Protein AF-A0A9E5EJI3-F1 (afdb_monomer_lite)

Structure (mmCIF, N/CA/C/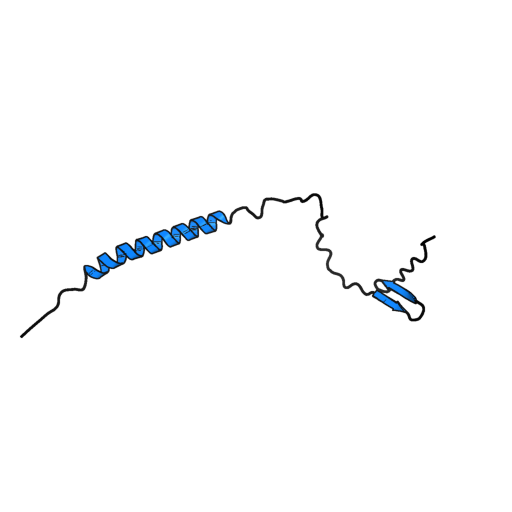O backbone):
data_AF-A0A9E5EJI3-F1
#
_entry.id   AF-A0A9E5EJI3-F1
#
loop_
_atom_site.group_PDB
_atom_site.id
_atom_site.type_symbol
_atom_site.label_atom_id
_atom_site.label_alt_id
_atom_site.label_comp_id
_atom_site.label_asym_id
_atom_site.label_entity_id
_atom_site.label_seq_id
_atom_site.pdbx_PDB_ins_code
_atom_site.Cartn_x
_atom_site.Cartn_y
_atom_site.Cartn_z
_atom_site.occupancy
_atom_site.B_iso_or_equiv
_atom_site.auth_seq_id
_atom_site.auth_comp_id
_atom_site.auth_asym_id
_atom_site.auth_atom_id
_atom_site.pdbx_PDB_model_num
ATOM 1 N N . MET A 1 1 ? 37.859 -25.412 -42.688 1.00 63.53 1 MET A N 1
ATOM 2 C CA . MET A 1 1 ? 38.199 -25.100 -41.280 1.00 63.53 1 MET A CA 1
ATOM 3 C C . MET A 1 1 ? 37.958 -23.622 -41.036 1.00 63.53 1 MET A C 1
ATOM 5 O O . MET A 1 1 ? 38.106 -22.857 -41.976 1.00 63.53 1 MET A O 1
ATOM 9 N N . ALA A 1 2 ? 37.652 -23.293 -39.778 1.00 54.12 2 ALA A N 1
ATOM 10 C CA . ALA A 1 2 ? 37.468 -21.963 -39.191 1.00 54.12 2 ALA A CA 1
ATOM 11 C C . ALA A 1 2 ? 36.092 -21.311 -39.403 1.00 54.12 2 ALA A C 1
ATOM 13 O O . ALA A 1 2 ? 35.858 -20.564 -40.347 1.00 54.12 2 ALA A O 1
ATOM 14 N N . GLY A 1 3 ? 35.199 -21.594 -38.450 1.00 68.12 3 GLY A N 1
ATOM 15 C CA . GLY A 1 3 ? 34.240 -20.607 -37.972 1.00 68.12 3 GLY A CA 1
ATOM 16 C C . GLY A 1 3 ? 34.902 -19.647 -36.973 1.00 68.12 3 GLY A C 1
ATOM 17 O O . GLY A 1 3 ? 35.932 -19.963 -36.379 1.00 68.12 3 GLY A O 1
ATOM 18 N N . GLY A 1 4 ? 34.277 -18.489 -36.803 1.00 56.09 4 GLY A N 1
ATOM 19 C CA . GLY A 1 4 ? 34.583 -17.441 -35.826 1.00 56.09 4 GLY A CA 1
ATOM 20 C C . GLY A 1 4 ? 33.765 -16.223 -36.255 1.00 56.09 4 GLY A C 1
ATOM 21 O O . GLY A 1 4 ? 33.953 -15.734 -37.358 1.00 56.09 4 GLY A O 1
ATOM 22 N N . GLY A 1 5 ? 32.713 -15.801 -35.562 1.00 58.25 5 GLY A N 1
ATOM 23 C CA . GLY A 1 5 ? 32.628 -15.545 -34.128 1.00 58.25 5 GLY A CA 1
ATOM 24 C C . GLY A 1 5 ? 32.455 -14.031 -33.997 1.00 58.25 5 GLY A C 1
ATOM 25 O O . GLY A 1 5 ? 33.442 -13.314 -33.905 1.00 58.25 5 GLY A O 1
ATOM 26 N N . GLY A 1 6 ? 31.216 -13.548 -34.115 1.00 53.56 6 GLY A N 1
ATOM 27 C CA . GLY A 1 6 ? 30.909 -12.120 -34.236 1.00 53.56 6 GLY A CA 1
ATOM 28 C C . GLY A 1 6 ? 29.464 -11.809 -33.859 1.00 53.56 6 GLY A C 1
ATOM 29 O O . GLY A 1 6 ? 28.702 -11.305 -34.672 1.00 53.56 6 GLY A O 1
ATOM 30 N N . GLY A 1 7 ? 29.072 -12.168 -32.640 1.00 59.94 7 GLY A N 1
ATOM 31 C CA . GLY A 1 7 ? 27.809 -11.765 -32.029 1.00 59.94 7 GLY A CA 1
ATOM 32 C C . GLY A 1 7 ? 28.080 -11.557 -30.549 1.00 59.94 7 GLY A C 1
ATOM 33 O O . GLY A 1 7 ? 28.435 -12.512 -29.866 1.00 59.94 7 GLY A O 1
ATOM 34 N N . GLY A 1 8 ? 28.029 -10.317 -30.066 1.00 61.53 8 GLY A N 1
ATOM 35 C CA . GLY A 1 8 ? 28.386 -10.073 -28.669 1.00 61.53 8 GLY A CA 1
ATOM 36 C C . GLY A 1 8 ? 28.195 -8.666 -28.126 1.00 61.53 8 GLY A C 1
ATOM 37 O O . GLY A 1 8 ? 28.170 -8.530 -26.916 1.00 61.53 8 GLY A O 1
ATOM 38 N N . 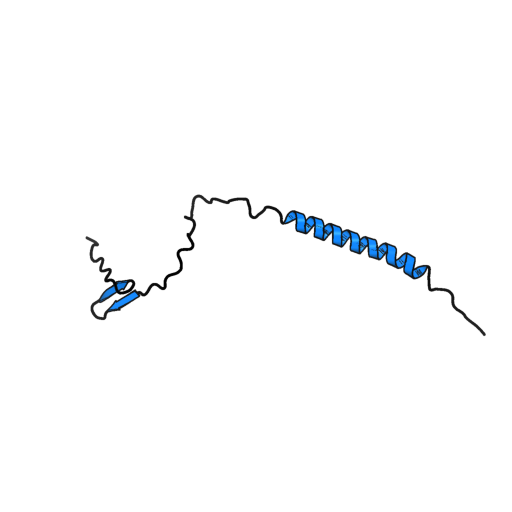GLU A 1 9 ? 28.021 -7.628 -28.950 1.00 61.62 9 GLU A N 1
ATOM 39 C CA . GLU A 1 9 ? 27.922 -6.254 -28.412 1.00 61.62 9 GLU A CA 1
ATOM 40 C C . GLU A 1 9 ? 26.605 -5.545 -28.775 1.00 61.62 9 GLU A C 1
ATOM 42 O O . GLU A 1 9 ? 25.991 -4.914 -27.918 1.00 61.62 9 GLU A O 1
ATOM 47 N N . GLY A 1 10 ? 26.089 -5.714 -29.998 1.00 61.69 10 GLY A N 1
ATOM 48 C CA . GLY A 1 10 ? 24.812 -5.105 -30.416 1.00 61.69 10 GLY A CA 1
ATOM 49 C C . GLY A 1 10 ? 23.554 -5.798 -29.873 1.00 61.69 10 GLY A C 1
ATOM 50 O O . GLY A 1 10 ? 22.522 -5.155 -29.695 1.00 61.69 10 GLY A O 1
ATOM 51 N N . GLU A 1 11 ? 23.635 -7.097 -29.571 1.00 63.84 11 GLU A N 1
ATOM 52 C CA . GLU A 1 11 ? 22.493 -7.885 -29.084 1.00 63.84 11 GLU A CA 1
ATOM 53 C C . GLU A 1 11 ? 22.136 -7.540 -27.627 1.00 63.84 11 GLU A C 1
ATOM 55 O O . GLU A 1 11 ? 20.961 -7.385 -27.301 1.00 63.84 11 GLU A O 1
ATOM 60 N N . PHE A 1 12 ? 23.139 -7.302 -26.771 1.00 63.91 12 PHE A N 1
ATOM 61 C CA . PHE A 1 12 ? 22.919 -6.884 -25.381 1.00 63.91 12 PHE A CA 1
ATOM 62 C C . PHE A 1 12 ? 22.336 -5.467 -25.285 1.00 63.91 12 PHE A C 1
ATOM 64 O O . PHE A 1 12 ? 21.434 -5.230 -24.485 1.00 63.91 12 PHE A O 1
ATOM 71 N N . GLY A 1 13 ? 22.787 -4.527 -26.126 1.00 64.62 13 GLY A N 1
ATOM 72 C CA . GLY A 1 13 ? 22.236 -3.165 -26.167 1.00 64.62 13 GLY A CA 1
ATOM 73 C C . GLY A 1 13 ? 20.768 -3.124 -26.608 1.00 64.62 13 GLY A C 1
ATOM 74 O O . GLY A 1 13 ? 19.966 -2.391 -26.025 1.00 64.62 13 GLY A O 1
ATOM 75 N N . LEU A 1 14 ? 20.395 -3.968 -27.579 1.00 66.00 14 LEU A N 1
ATOM 76 C CA . LEU A 1 14 ? 19.007 -4.117 -28.026 1.00 66.00 14 LEU A CA 1
ATOM 77 C C . LEU A 1 14 ? 18.131 -4.844 -26.989 1.00 66.00 14 LEU A C 1
ATOM 79 O O . LEU A 1 14 ? 16.929 -4.607 -26.959 1.00 66.00 14 LEU A O 1
ATOM 83 N N . GLN A 1 15 ? 18.710 -5.688 -26.125 1.00 69.56 15 GLN A N 1
ATOM 84 C CA . GLN A 1 15 ? 17.994 -6.373 -25.038 1.00 69.56 15 GLN A CA 1
ATOM 85 C C . GLN A 1 15 ? 17.787 -5.495 -23.792 1.00 69.56 15 GLN A C 1
ATOM 87 O O . GLN A 1 15 ? 16.780 -5.652 -23.103 1.00 69.56 15 GLN A O 1
ATOM 92 N N . ILE A 1 16 ? 18.684 -4.547 -23.502 1.00 72.19 16 ILE A N 1
ATOM 93 C CA . ILE A 1 16 ? 18.561 -3.663 -22.327 1.00 72.19 16 ILE A CA 1
ATOM 94 C C . ILE A 1 16 ? 17.455 -2.614 -22.516 1.00 72.19 16 IL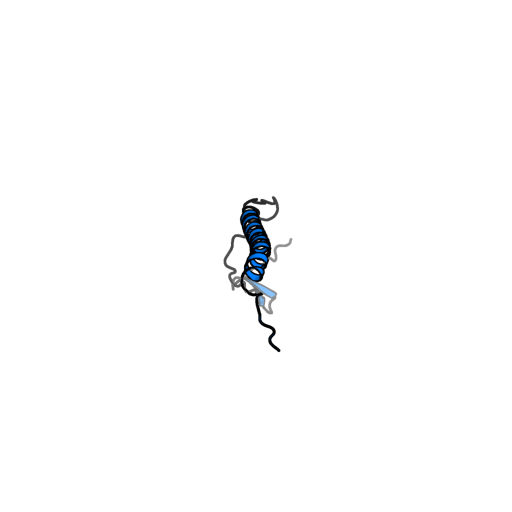E A C 1
ATOM 96 O O . ILE A 1 16 ? 16.730 -2.328 -21.563 1.00 72.19 16 ILE A O 1
ATOM 100 N N . ALA A 1 17 ? 17.288 -2.061 -23.723 1.00 78.94 17 ALA A N 1
ATOM 101 C CA . ALA A 1 17 ? 16.270 -1.037 -23.985 1.00 78.94 17 ALA A CA 1
ATOM 102 C C . ALA A 1 17 ? 14.827 -1.507 -23.661 1.00 78.94 17 ALA A C 1
ATOM 104 O O . ALA A 1 17 ? 14.129 -0.790 -22.943 1.00 78.94 17 ALA A O 1
ATOM 105 N N . PRO A 1 18 ? 14.391 -2.721 -24.056 1.00 82.69 18 PRO A N 1
ATOM 106 C CA . PRO A 1 18 ? 13.113 -3.293 -23.626 1.00 82.69 18 PRO A CA 1
ATOM 107 C C . PRO A 1 18 ? 13.016 -3.549 -22.114 1.00 82.69 18 PRO A C 1
ATOM 109 O O . PRO A 1 18 ? 11.941 -3.420 -21.535 1.00 82.69 18 PRO A O 1
ATOM 112 N N . MET A 1 19 ? 14.117 -3.920 -21.451 1.00 88.75 19 MET A N 1
ATOM 113 C CA . MET A 1 19 ? 14.107 -4.222 -20.012 1.00 88.75 19 MET A CA 1
ATOM 114 C C . MET A 1 19 ? 13.994 -2.961 -19.148 1.00 88.75 19 MET A C 1
ATOM 116 O O . MET A 1 19 ? 13.280 -2.968 -18.142 1.00 88.75 19 MET A O 1
ATOM 120 N N . LEU A 1 20 ? 14.664 -1.874 -19.546 1.00 89.44 20 LEU A N 1
ATOM 121 C CA . LEU A 1 20 ? 14.578 -0.582 -18.864 1.00 89.44 20 LEU A CA 1
ATOM 122 C C . LEU A 1 20 ? 13.155 -0.023 -18.931 1.00 89.44 20 LEU A C 1
ATOM 124 O O . LEU A 1 20 ? 12.672 0.490 -17.927 1.00 89.44 20 LEU A O 1
ATOM 128 N N . ASP A 1 21 ? 12.468 -0.186 -20.063 1.00 87.88 21 ASP A N 1
ATOM 129 C CA . ASP A 1 21 ? 11.076 0.242 -20.240 1.00 87.88 21 ASP A CA 1
ATOM 130 C C . ASP A 1 21 ? 10.131 -0.4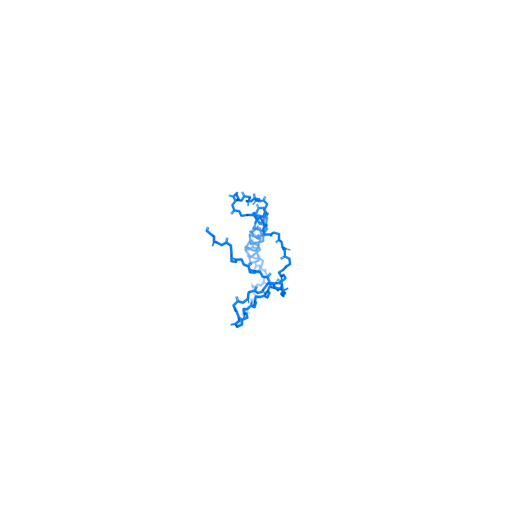52 -19.237 1.00 87.88 21 ASP A C 1
ATOM 132 O O . ASP A 1 21 ? 9.417 0.204 -18.477 1.00 87.88 21 ASP A O 1
ATOM 136 N N . VAL A 1 22 ? 10.226 -1.782 -19.105 1.00 91.38 22 VAL A N 1
ATOM 137 C CA . VAL A 1 22 ? 9.433 -2.548 -18.122 1.00 91.38 22 VAL A CA 1
ATOM 138 C C . VAL A 1 22 ? 9.752 -2.124 -16.684 1.00 91.38 22 VAL A C 1
ATOM 140 O O . VAL A 1 22 ? 8.841 -1.920 -15.880 1.00 91.38 22 VAL A O 1
ATOM 143 N N . MET A 1 23 ? 11.032 -1.955 -16.346 1.00 90.88 23 MET A N 1
ATOM 144 C CA . MET A 1 23 ? 11.447 -1.487 -15.018 1.00 90.88 23 MET A CA 1
ATOM 145 C C . MET A 1 23 ? 10.941 -0.066 -14.728 1.00 90.88 23 MET A C 1
ATOM 147 O O . MET A 1 23 ? 10.480 0.209 -13.620 1.00 90.88 23 MET A O 1
ATOM 151 N N . PHE A 1 24 ? 10.981 0.831 -15.713 1.00 91.88 24 PHE A N 1
ATOM 152 C CA . PHE A 1 24 ? 10.524 2.213 -15.579 1.00 91.88 24 PHE A CA 1
ATOM 153 C C . PHE A 1 24 ? 9.013 2.293 -15.339 1.00 91.88 24 PHE A C 1
ATOM 155 O O . PHE A 1 24 ? 8.571 3.004 -14.431 1.00 91.88 24 PHE A O 1
ATOM 162 N N . VAL A 1 25 ? 8.225 1.500 -16.070 1.00 92.75 25 VAL A N 1
ATOM 163 C CA . VAL A 1 25 ? 6.776 1.383 -15.851 1.00 92.75 25 VAL A CA 1
ATOM 164 C C . VAL A 1 25 ? 6.470 0.851 -14.448 1.00 92.75 25 VAL A C 1
ATOM 166 O O . VAL A 1 25 ? 5.585 1.383 -13.776 1.00 92.75 25 VAL A O 1
ATOM 169 N N . LEU A 1 26 ? 7.223 -0.141 -13.958 1.00 92.62 26 LEU A N 1
ATOM 170 C CA . LEU A 1 26 ? 7.056 -0.664 -12.596 1.00 92.62 26 LEU A CA 1
ATOM 171 C C . LEU A 1 26 ? 7.387 0.385 -11.525 1.00 92.62 26 LEU A C 1
ATOM 173 O O . LEU A 1 26 ? 6.630 0.537 -10.567 1.00 92.62 26 LEU A O 1
ATOM 177 N N . LEU A 1 27 ? 8.474 1.143 -11.686 1.00 92.62 27 LEU A N 1
ATOM 178 C CA . LEU A 1 27 ? 8.836 2.219 -10.756 1.00 92.62 27 LEU A CA 1
ATOM 179 C C . LEU A 1 27 ? 7.779 3.332 -10.733 1.00 92.62 27 LEU A C 1
ATOM 181 O O . LEU A 1 27 ? 7.387 3.785 -9.656 1.00 92.62 27 LEU A O 1
ATOM 185 N N . MET A 1 28 ? 7.268 3.736 -11.900 1.00 91.38 28 MET A N 1
ATOM 186 C CA . MET A 1 28 ? 6.179 4.710 -12.001 1.00 91.38 28 MET A CA 1
ATOM 187 C C . MET A 1 28 ? 4.894 4.183 -11.349 1.00 91.38 28 MET A C 1
ATOM 189 O O . MET A 1 28 ? 4.231 4.917 -10.617 1.00 91.38 28 MET A O 1
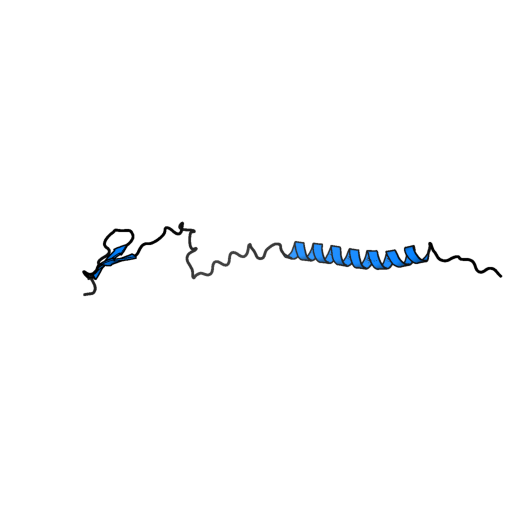ATOM 193 N N . PHE A 1 29 ? 4.560 2.911 -11.561 1.00 89.62 29 PHE A N 1
ATOM 194 C CA . PHE A 1 29 ? 3.415 2.259 -10.931 1.00 89.62 29 PHE A CA 1
ATOM 195 C C . PHE A 1 29 ? 3.522 2.265 -9.403 1.00 89.62 29 PHE A C 1
ATOM 197 O O . PHE A 1 29 ? 2.579 2.690 -8.736 1.00 89.62 29 PHE A O 1
ATOM 204 N N . PHE A 1 30 ? 4.678 1.897 -8.843 1.00 86.56 30 PHE A N 1
ATOM 205 C CA . PHE A 1 30 ? 4.912 1.954 -7.397 1.00 86.56 30 PHE A CA 1
ATOM 206 C C . PHE A 1 30 ? 4.860 3.380 -6.843 1.00 86.56 30 PHE A C 1
ATOM 208 O O . PHE A 1 30 ? 4.235 3.599 -5.808 1.00 86.56 30 PHE A O 1
ATOM 215 N N . MET A 1 31 ? 5.449 4.359 -7.534 1.00 88.88 31 MET A N 1
ATOM 216 C CA . MET A 1 31 ? 5.397 5.772 -7.137 1.00 88.88 31 MET A CA 1
ATOM 217 C C . MET A 1 31 ? 3.953 6.299 -7.111 1.00 88.88 31 MET A C 1
ATOM 219 O O . MET A 1 31 ? 3.534 6.964 -6.163 1.00 88.88 31 MET A O 1
ATOM 223 N N . VAL A 1 32 ? 3.163 5.955 -8.131 1.00 89.19 32 VAL A N 1
ATOM 224 C CA . VAL A 1 32 ? 1.742 6.310 -8.218 1.00 89.19 32 VAL A CA 1
ATOM 225 C C . VAL A 1 32 ? 0.923 5.584 -7.145 1.00 89.19 32 VAL A C 1
ATOM 227 O O . VAL A 1 32 ? 0.035 6.193 -6.552 1.00 89.19 32 VAL A O 1
ATOM 230 N N . MET A 1 33 ? 1.212 4.313 -6.858 1.00 86.00 33 MET A N 1
ATOM 231 C CA . MET A 1 33 ? 0.559 3.551 -5.787 1.00 86.00 33 MET A CA 1
ATOM 232 C C . MET A 1 33 ? 0.875 4.101 -4.395 1.00 86.00 33 MET A C 1
ATOM 234 O O . MET A 1 33 ? -0.046 4.297 -3.606 1.00 86.00 33 MET A O 1
ATOM 238 N N . ALA A 1 34 ? 2.141 4.413 -4.108 1.00 82.38 34 ALA A N 1
ATOM 239 C CA . ALA A 1 34 ? 2.558 5.016 -2.844 1.00 82.38 34 ALA A CA 1
ATOM 240 C C . ALA A 1 34 ? 1.908 6.395 -2.639 1.00 82.38 34 ALA A C 1
ATOM 242 O O . ALA A 1 34 ? 1.436 6.704 -1.547 1.00 82.38 34 ALA A O 1
ATOM 243 N N . GLY A 1 35 ? 1.790 7.196 -3.706 1.00 79.19 35 GLY A N 1
ATOM 244 C CA . GLY A 1 35 ? 1.067 8.471 -3.675 1.00 79.19 35 GLY A CA 1
ATOM 245 C C . GLY A 1 35 ? -0.448 8.330 -3.472 1.00 79.19 35 GLY A C 1
ATOM 246 O O . GLY A 1 35 ? -1.075 9.233 -2.924 1.00 79.19 35 GLY A O 1
ATOM 247 N N . LYS A 1 36 ? -1.048 7.196 -3.862 1.00 67.88 36 LYS A N 1
ATOM 248 C CA . LYS A 1 36 ? -2.475 6.897 -3.633 1.00 67.88 36 LYS A CA 1
ATOM 249 C C . LYS A 1 36 ? -2.785 6.484 -2.191 1.00 67.88 36 LYS A C 1
ATOM 251 O O . LYS A 1 36 ? -3.941 6.568 -1.800 1.00 67.88 36 LYS A O 1
ATOM 256 N N . GLN A 1 37 ? -1.791 6.084 -1.393 1.00 62.50 37 GLN A N 1
ATOM 257 C CA . GLN A 1 37 ? -1.993 5.789 0.036 1.00 62.50 37 GLN A CA 1
ATOM 258 C C . GLN A 1 37 ? -2.112 7.049 0.905 1.00 62.50 37 GLN A C 1
ATOM 260 O O . GLN A 1 37 ? -2.361 6.964 2.108 1.00 62.50 37 GLN A O 1
ATOM 265 N N . VAL A 1 38 ? -1.965 8.232 0.312 1.00 61.56 38 VAL A N 1
ATOM 266 C CA . VAL A 1 38 ? -2.235 9.488 0.995 1.00 61.56 38 VAL A CA 1
ATOM 267 C C . VAL A 1 38 ? -3.753 9.670 1.025 1.00 61.56 38 VAL A C 1
ATOM 269 O O . VAL A 1 38 ? -4.356 9.973 -0.001 1.00 61.56 38 VAL A O 1
ATOM 272 N N . LYS A 1 39 ? -4.336 9.550 2.228 1.00 61.03 39 LYS A N 1
ATOM 273 C CA . LYS A 1 39 ? -5.619 10.163 2.640 1.00 61.03 39 LYS A CA 1
ATOM 274 C C . LYS A 1 39 ? -6.881 9.291 2.768 1.00 61.03 39 LYS A C 1
ATOM 276 O O . LYS A 1 39 ? -7.978 9.832 2.710 1.00 61.03 39 LYS A O 1
ATOM 281 N N . GLU A 1 40 ? -6.778 7.998 3.080 1.00 56.84 40 GLU A N 1
ATOM 282 C CA . GLU A 1 40 ? -7.913 7.296 3.730 1.00 56.84 40 GLU A CA 1
ATOM 283 C C . GLU A 1 40 ? -7.861 7.367 5.269 1.00 56.84 40 GLU A C 1
ATOM 285 O O . GLU A 1 40 ? -8.851 7.090 5.936 1.00 56.84 40 GLU A O 1
ATOM 290 N N . ALA A 1 41 ? -6.751 7.833 5.854 1.00 56.12 41 ALA A N 1
ATOM 291 C CA . ALA A 1 41 ? -6.608 7.990 7.306 1.00 56.12 41 ALA A CA 1
ATOM 292 C C . ALA A 1 41 ? -7.171 9.317 7.872 1.00 56.12 41 ALA A C 1
ATOM 294 O O . ALA A 1 41 ? -7.180 9.500 9.085 1.00 56.12 41 ALA A O 1
ATOM 295 N N . GLU A 1 42 ? -7.634 10.246 7.024 1.00 53.84 42 GLU A N 1
ATOM 296 C CA . GLU A 1 42 ? -8.101 11.585 7.446 1.00 53.84 42 GLU A CA 1
ATOM 297 C C . GLU A 1 42 ? -9.596 11.834 7.219 1.00 53.84 42 GLU A C 1
ATOM 299 O O . GLU A 1 42 ? -10.107 12.898 7.574 1.00 53.84 42 GLU A O 1
ATOM 304 N N . LEU A 1 43 ? -10.336 10.874 6.662 1.00 58.16 43 LEU A N 1
ATOM 305 C CA . LEU A 1 43 ? -11.789 10.918 6.773 1.00 58.16 43 LEU A CA 1
ATOM 306 C C . LEU A 1 43 ? -12.122 10.453 8.183 1.00 58.16 43 LEU A C 1
ATOM 308 O O . LEU A 1 43 ? -12.340 9.271 8.434 1.00 58.16 43 LEU A O 1
ATOM 312 N N . GLY A 1 44 ? -12.107 11.417 9.105 1.00 59.41 44 GLY A N 1
ATOM 313 C CA . GLY A 1 44 ? -12.704 11.310 10.424 1.00 59.41 44 GLY A CA 1
ATOM 314 C C . GLY A 1 44 ? -14.167 10.919 10.273 1.00 59.41 44 GLY A C 1
ATOM 315 O O . GLY A 1 44 ? -15.061 11.762 10.273 1.00 59.41 44 GLY A O 1
ATOM 316 N N . VAL A 1 45 ? -14.402 9.622 10.118 1.00 55.41 45 VAL A N 1
ATOM 317 C CA . VAL A 1 45 ? -15.700 8.992 10.268 1.00 55.41 45 VAL A CA 1
ATOM 318 C C . VAL A 1 45 ? -16.025 9.100 11.754 1.00 55.41 45 VAL A C 1
ATOM 320 O O . VAL A 1 45 ? -15.789 8.203 12.556 1.00 55.41 45 VAL A O 1
ATOM 323 N N . ASN A 1 46 ? -16.546 10.263 12.138 1.00 59.03 46 ASN A N 1
ATOM 324 C CA . ASN A 1 46 ? -17.391 10.375 13.309 1.00 59.03 46 ASN A CA 1
ATOM 325 C C . ASN A 1 46 ? -18.692 9.671 12.943 1.00 59.03 46 ASN A C 1
ATOM 327 O O . ASN A 1 46 ? -19.634 10.300 12.464 1.00 59.03 46 ASN A O 1
ATOM 331 N N . VAL A 1 47 ? -18.729 8.351 13.128 1.00 57.69 47 VAL A N 1
ATOM 332 C CA . VAL A 1 47 ? -20.007 7.656 13.249 1.00 57.69 47 VAL A CA 1
ATOM 333 C C . VAL A 1 47 ? -20.675 8.273 14.480 1.00 57.69 47 VAL A C 1
ATOM 335 O O . VAL A 1 47 ? -20.099 8.183 15.569 1.00 57.69 47 VAL A O 1
ATOM 338 N N . PRO A 1 48 ? -21.845 8.924 14.372 1.00 56.09 48 PRO A N 1
ATOM 339 C CA . PRO A 1 48 ? -22.606 9.280 15.557 1.00 56.09 48 PRO A CA 1
ATOM 340 C C . PRO A 1 48 ? -23.148 7.971 16.141 1.00 56.09 48 PRO A C 1
ATOM 342 O O . PRO A 1 48 ? -24.239 7.528 15.797 1.00 56.09 48 PRO A O 1
ATOM 345 N N . GLY A 1 49 ? -22.323 7.279 16.930 1.00 56.50 49 GLY A N 1
ATOM 346 C CA . GLY A 1 49 ? -22.643 5.921 17.364 1.00 56.50 49 GLY A CA 1
ATOM 347 C C . GLY A 1 49 ? -21.479 5.070 17.859 1.00 56.50 49 GLY A C 1
ATOM 348 O O . GLY A 1 49 ? -21.475 3.878 17.601 1.00 56.50 49 GLY A O 1
ATOM 349 N N . ALA A 1 50 ? -20.492 5.645 18.539 1.00 57.09 50 ALA A N 1
ATOM 350 C CA . ALA A 1 50 ? -19.725 4.976 19.593 1.00 57.09 50 ALA A CA 1
ATOM 351 C C . ALA A 1 50 ? -18.797 6.030 20.185 1.00 57.09 50 ALA A C 1
ATOM 353 O O . ALA A 1 50 ? -17.926 6.549 19.489 1.00 57.09 50 ALA A O 1
ATOM 354 N N . SER A 1 51 ? -19.010 6.377 21.455 1.00 52.53 51 SER A N 1
ATOM 355 C CA . SER A 1 51 ? -18.044 7.160 22.222 1.00 52.53 51 SER A CA 1
ATOM 356 C C . SER A 1 51 ? -16.664 6.574 21.964 1.00 52.53 51 SER A C 1
ATOM 358 O O . SER A 1 51 ? -16.472 5.375 22.175 1.00 52.53 51 SER A O 1
ATOM 360 N N . GLN A 1 52 ? -15.735 7.406 21.488 1.00 50.53 52 GLN A N 1
ATOM 361 C CA . GLN A 1 52 ? -14.316 7.085 21.471 1.00 50.53 52 GLN A CA 1
ATOM 362 C C . GLN A 1 52 ? -14.009 6.381 22.788 1.00 50.53 52 GLN A C 1
ATOM 364 O O . GLN A 1 52 ? -14.222 6.950 23.863 1.00 50.53 52 GLN A O 1
ATOM 369 N N . ALA A 1 53 ? -13.590 5.120 22.718 1.00 57.62 53 ALA A N 1
ATOM 370 C CA . ALA A 1 53 ? -12.946 4.517 23.858 1.00 57.62 53 ALA A CA 1
ATOM 371 C C . ALA A 1 53 ? -11.669 5.334 24.026 1.00 57.62 53 ALA A C 1
ATOM 373 O O . ALA A 1 53 ? -10.692 5.128 23.303 1.00 57.62 53 ALA A O 1
ATOM 374 N N . SER A 1 54 ? -11.694 6.305 24.946 1.00 55.12 54 SER A N 1
ATOM 375 C CA . SER A 1 54 ? -10.463 6.763 25.566 1.00 55.12 54 SER A CA 1
ATOM 376 C C . SER A 1 54 ? -9.698 5.493 25.891 1.00 55.12 54 SER A C 1
ATOM 378 O O . SER A 1 54 ? -10.288 4.529 26.389 1.00 55.12 54 SER A O 1
ATOM 380 N N . SER A 1 55 ? -8.415 5.441 25.558 1.00 56.81 55 SER A N 1
ATOM 381 C CA . SER A 1 55 ? -7.534 4.398 26.058 1.00 56.81 55 SER A CA 1
ATOM 382 C C . SER A 1 55 ? -7.429 4.567 27.575 1.00 56.81 55 SER A C 1
ATOM 384 O O . SER A 1 55 ? -6.421 5.027 28.106 1.00 56.81 55 SER A O 1
ATOM 386 N N . THR A 1 56 ? -8.512 4.262 28.283 1.00 57.94 56 THR A N 1
ATOM 387 C CA . THR A 1 56 ? -8.532 4.000 29.700 1.00 57.94 56 THR A CA 1
ATOM 388 C C . THR A 1 56 ? -7.613 2.812 29.825 1.00 57.94 56 THR A C 1
ATOM 390 O O . THR A 1 56 ? -7.906 1.741 29.283 1.00 57.94 56 THR A O 1
ATOM 393 N N . ALA A 1 57 ? -6.445 3.042 30.426 1.00 58.19 57 ALA A N 1
ATOM 394 C CA . ALA A 1 57 ? -5.531 1.982 30.796 1.00 58.19 57 ALA A CA 1
ATOM 395 C C . ALA A 1 57 ? -6.376 0.819 31.319 1.00 58.19 57 ALA A C 1
ATOM 397 O O . ALA A 1 57 ? -7.245 1.025 32.169 1.00 58.19 57 ALA A O 1
ATOM 398 N N . LYS A 1 58 ? -6.213 -0.365 30.720 1.00 60.78 58 LYS A N 1
ATOM 399 C CA . LYS A 1 58 ? -7.005 -1.544 31.063 1.00 60.78 58 LYS A CA 1
ATOM 400 C C . LYS A 1 58 ? -6.546 -2.009 32.443 1.00 60.78 58 LYS A C 1
ATOM 402 O O . LYS A 1 58 ? -5.754 -2.940 32.558 1.00 60.78 58 LYS A O 1
ATOM 407 N N . THR A 1 59 ? -6.968 -1.297 33.483 1.00 69.75 59 THR A N 1
ATOM 408 C CA . THR A 1 59 ? -6.721 -1.671 34.866 1.00 69.75 59 THR A CA 1
ATOM 409 C C . THR A 1 59 ? -7.346 -3.048 35.051 1.00 69.75 59 THR A C 1
ATOM 411 O O . THR A 1 59 ? -8.500 -3.237 34.652 1.00 69.75 59 THR A O 1
ATOM 414 N N . PRO A 1 60 ? -6.604 -4.034 35.576 1.00 74.50 60 PRO A N 1
ATOM 415 C CA . PRO A 1 60 ? -7.171 -5.343 35.839 1.00 74.50 60 PRO A CA 1
ATOM 416 C C . PRO A 1 60 ? -8.353 -5.177 36.794 1.00 74.50 60 PRO A C 1
ATOM 418 O O . PRO A 1 60 ? -8.207 -4.656 37.896 1.00 74.50 60 PRO A O 1
ATOM 421 N N . VAL A 1 61 ? -9.534 -5.583 36.334 1.00 78.56 61 VAL A N 1
ATOM 422 C CA . VAL A 1 61 ? -10.750 -5.610 37.143 1.00 78.56 61 VAL A CA 1
ATOM 423 C C . VAL A 1 61 ? -10.846 -6.987 37.782 1.00 78.56 61 VAL A C 1
ATOM 425 O O . VAL A 1 61 ? -10.848 -7.995 37.075 1.00 78.56 61 VAL A O 1
ATOM 428 N N . THR A 1 62 ? -10.933 -7.030 39.109 1.00 83.00 62 THR A N 1
ATOM 429 C CA . THR A 1 62 ? -11.131 -8.268 39.868 1.00 83.00 62 THR A CA 1
ATOM 430 C C . THR A 1 62 ? -12.552 -8.306 40.410 1.00 83.00 62 THR A C 1
ATOM 432 O O . THR A 1 62 ? -12.943 -7.427 41.178 1.00 83.00 62 THR A O 1
ATOM 435 N N . ILE A 1 63 ? -13.304 -9.336 40.020 1.00 85.62 63 ILE A N 1
ATOM 436 C CA . ILE A 1 63 ? -14.626 -9.643 40.572 1.00 85.62 63 ILE A CA 1
ATOM 437 C C . ILE A 1 63 ? -14.495 -10.877 41.458 1.00 85.62 63 ILE A C 1
ATOM 439 O O . ILE A 1 63 ? -13.995 -11.911 41.006 1.00 85.62 63 ILE A O 1
ATOM 443 N N . ARG A 1 64 ? -14.945 -10.782 42.710 1.00 85.88 64 ARG A N 1
ATOM 444 C CA . ARG A 1 64 ? -15.029 -11.926 43.628 1.00 85.88 64 ARG A CA 1
ATOM 445 C C . ARG A 1 64 ? -16.460 -12.103 44.108 1.00 85.88 64 ARG A C 1
ATOM 447 O O . ARG A 1 64 ? -17.144 -11.126 44.393 1.00 85.88 64 ARG A O 1
ATOM 454 N N . VAL A 1 65 ? -16.874 -13.362 44.208 1.00 86.12 65 VAL A N 1
ATOM 455 C CA . VAL A 1 65 ? -18.155 -13.767 44.792 1.00 86.12 65 VAL A CA 1
ATOM 456 C C . VAL A 1 65 ? -17.842 -14.603 46.027 1.00 86.12 65 VAL A C 1
ATOM 458 O O . VAL A 1 65 ? -17.208 -15.656 45.916 1.00 86.12 65 VAL A O 1
ATOM 461 N N . GLY A 1 66 ? -18.216 -14.095 47.199 1.00 82.50 66 GLY A N 1
ATOM 462 C CA . GLY A 1 66 ? -18.079 -14.799 48.468 1.00 82.50 66 GLY A CA 1
ATOM 463 C C . GLY A 1 66 ? -19.114 -15.925 48.619 1.00 82.50 66 GLY A C 1
ATOM 464 O O . GLY A 1 66 ? -20.155 -15.906 47.960 1.00 82.50 66 GLY A O 1
ATOM 465 N N . PRO A 1 67 ? -18.860 -16.924 49.483 1.00 79.50 67 PRO A N 1
ATOM 466 C CA . PRO A 1 67 ? -19.806 -18.014 49.760 1.00 79.50 67 PRO A CA 1
ATOM 467 C C . PRO A 1 67 ? -21.102 -17.541 50.446 1.00 79.50 67 PRO A C 1
ATOM 469 O O . PRO A 1 67 ? -22.085 -18.273 50.490 1.00 79.50 67 PRO A O 1
ATOM 472 N N . ASP A 1 68 ? -21.098 -16.319 50.970 1.00 80.94 68 ASP A N 1
ATOM 473 C CA . ASP A 1 68 ? -22.221 -15.570 51.534 1.00 80.94 68 ASP A CA 1
ATOM 474 C C . ASP A 1 68 ? -23.021 -14.780 50.478 1.00 80.94 68 ASP A C 1
ATOM 476 O O . ASP A 1 68 ? -24.022 -14.146 50.808 1.00 80.94 68 ASP A O 1
ATOM 480 N N . GLY A 1 69 ? -22.609 -14.833 49.206 1.00 80.19 69 GLY A N 1
ATOM 481 C CA . GLY A 1 69 ? -23.255 -14.131 48.096 1.00 80.19 69 GLY A CA 1
ATOM 482 C C . GLY A 1 69 ? -22.801 -12.681 47.918 1.00 80.19 69 GLY A C 1
ATOM 483 O O . GLY A 1 69 ? -23.330 -11.989 47.049 1.00 80.19 69 GLY A O 1
ATOM 484 N N . VAL A 1 70 ? -21.814 -12.218 48.693 1.00 82.25 70 VAL A N 1
ATOM 485 C CA . VAL A 1 70 ? -21.287 -10.853 48.579 1.00 82.25 70 VAL A CA 1
ATOM 486 C C . VAL A 1 70 ? -20.433 -10.725 47.320 1.00 82.25 70 VAL A C 1
ATOM 488 O O . VAL A 1 70 ? -19.497 -11.498 47.100 1.00 82.25 70 VAL A O 1
ATOM 491 N N . VAL A 1 71 ? -20.742 -9.718 46.501 1.00 85.06 71 VAL A N 1
ATOM 492 C CA . VAL A 1 71 ? -19.991 -9.393 45.283 1.00 85.06 71 VAL A CA 1
ATOM 493 C C . VAL A 1 71 ? -19.068 -8.211 45.556 1.00 85.06 71 VAL A C 1
ATOM 495 O O . VAL A 1 71 ? -19.521 -7.143 45.977 1.00 85.06 71 VAL A O 1
ATOM 498 N N . THR A 1 72 ? -17.772 -8.383 45.293 1.00 84.00 72 THR A N 1
ATOM 499 C CA . THR A 1 72 ? -16.787 -7.298 45.388 1.00 84.00 72 THR A CA 1
ATOM 500 C C . THR A 1 72 ? -16.179 -6.966 44.026 1.00 84.00 72 THR A C 1
ATOM 502 O O . THR A 1 72 ? -15.900 -7.848 43.210 1.00 84.00 72 THR A O 1
ATOM 505 N N . PHE A 1 73 ? -15.976 -5.670 43.789 1.00 87.62 73 PHE A N 1
ATOM 506 C CA . PHE A 1 73 ? -15.288 -5.081 42.644 1.00 87.62 73 PHE A CA 1
ATOM 507 C C . PHE A 1 73 ? -14.003 -4.424 43.142 1.00 87.62 73 PHE A C 1
ATOM 509 O O . PHE A 1 73 ? -14.064 -3.465 43.910 1.00 87.62 73 PHE A O 1
ATOM 516 N N . ASN A 1 74 ? -12.840 -4.929 42.720 1.00 86.31 74 ASN A N 1
ATOM 517 C CA . ASN A 1 74 ? -11.530 -4.416 43.155 1.00 86.31 74 ASN A CA 1
ATOM 518 C C . ASN A 1 74 ? -11.449 -4.242 44.687 1.00 86.31 74 ASN A C 1
ATOM 520 O O . ASN A 1 74 ? -11.097 -3.178 45.191 1.00 86.31 74 ASN A O 1
ATOM 524 N N . ASP A 1 75 ? -11.868 -5.288 45.406 1.00 79.31 75 ASP A N 1
ATOM 525 C CA . ASP A 1 75 ? -11.930 -5.374 46.873 1.00 79.31 75 ASP A CA 1
ATOM 526 C C . ASP A 1 75 ? -12.915 -4.403 47.562 1.00 79.31 75 ASP A C 1
ATOM 528 O O . ASP A 1 75 ? -13.013 -4.389 48.787 1.00 79.31 75 ASP A O 1
ATOM 532 N N . SER A 1 76 ? -13.717 -3.658 46.796 1.00 79.38 76 SER A N 1
ATOM 533 C CA . SER A 1 76 ? -14.846 -2.872 47.310 1.00 79.38 76 SER A CA 1
ATOM 534 C C . SER A 1 76 ? -16.162 -3.644 47.144 1.00 79.38 76 SER A C 1
ATOM 536 O O . SER A 1 76 ? -16.437 -4.118 46.043 1.00 79.38 76 SER A O 1
ATOM 538 N N . PRO A 1 77 ? -16.995 -3.807 48.185 1.00 79.56 77 PRO A N 1
ATOM 539 C CA . PRO A 1 77 ? -18.305 -4.450 48.054 1.00 79.56 77 PRO A CA 1
ATOM 540 C C . PRO A 1 77 ? -19.257 -3.597 47.198 1.00 79.56 77 PRO A C 1
ATOM 542 O O . PRO A 1 77 ? -19.361 -2.391 47.410 1.00 79.56 77 PRO A O 1
ATOM 545 N N . VAL A 1 78 ? -19.943 -4.222 46.233 1.00 81.06 78 VAL A N 1
ATOM 546 C CA . VAL A 1 78 ? -20.867 -3.562 45.279 1.00 81.06 78 VAL A CA 1
ATOM 547 C C . VAL A 1 78 ? -22.255 -4.202 45.355 1.00 81.06 78 VAL A C 1
ATOM 549 O O . VAL A 1 78 ? -22.864 -4.531 44.345 1.00 81.06 78 VAL A O 1
ATOM 552 N N . ASP A 1 79 ? -22.742 -4.475 46.565 1.00 72.94 79 ASP A N 1
ATOM 553 C CA . ASP A 1 79 ? -24.085 -5.033 46.724 1.00 72.94 79 ASP A CA 1
ATOM 554 C C . ASP A 1 79 ? -25.144 -4.013 46.272 1.00 72.94 79 ASP A C 1
ATOM 556 O O . ASP A 1 79 ? -25.296 -2.941 46.860 1.00 72.94 79 ASP A O 1
ATOM 560 N N . ASN A 1 80 ? -25.877 -4.381 45.220 1.00 63.75 80 ASN A N 1
ATOM 561 C CA . ASN A 1 80 ? -26.986 -3.625 44.656 1.00 63.75 80 ASN A CA 1
ATOM 562 C C . ASN A 1 80 ? -28.280 -4.440 44.782 1.00 63.75 80 ASN A C 1
ATOM 564 O O . ASN A 1 80 ? -28.964 -4.685 43.787 1.00 63.75 80 ASN A O 1
ATOM 568 N N . ARG A 1 81 ? -28.664 -4.864 45.988 1.00 65.00 81 ARG A N 1
ATOM 569 C CA . ARG A 1 81 ? -30.036 -5.327 46.250 1.00 65.00 81 ARG A CA 1
ATOM 570 C C . ARG A 1 81 ? -31.007 -4.138 46.342 1.00 65.00 81 ARG A C 1
ATOM 572 O O . ARG A 1 81 ? -31.623 -3.916 47.378 1.00 65.00 81 ARG A O 1
ATOM 579 N N . ASN A 1 82 ? -31.118 -3.358 45.266 1.00 54.88 82 ASN A N 1
ATOM 580 C CA . ASN A 1 82 ? -32.079 -2.256 45.156 1.00 54.88 82 ASN A CA 1
ATOM 581 C C . ASN A 1 82 ? -32.875 -2.311 43.844 1.00 54.88 82 ASN A C 1
ATOM 583 O O . ASN A 1 82 ? -33.038 -1.302 43.164 1.00 54.88 82 ASN A O 1
ATOM 587 N N . ASP A 1 83 ? -33.346 -3.506 43.493 1.00 57.44 83 ASP A N 1
ATOM 588 C CA . ASP A 1 83 ? -34.493 -3.660 42.601 1.00 57.44 83 ASP A CA 1
ATOM 589 C C . ASP A 1 83 ? -35.725 -3.834 43.506 1.00 57.44 83 ASP A C 1
ATOM 591 O O . ASP A 1 83 ? -35.828 -4.823 44.241 1.00 57.44 83 ASP A O 1
ATOM 595 N N . SER A 1 84 ? -36.55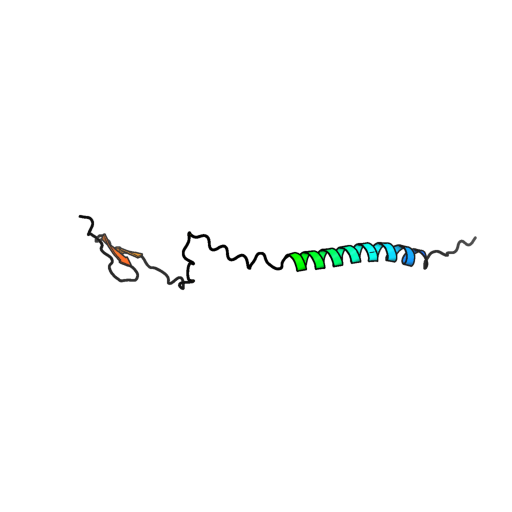1 -2.786 43.565 1.00 45.12 84 SER A N 1
ATOM 596 C CA . SER A 1 84 ? -37.866 -2.736 44.221 1.00 45.12 84 SER A CA 1
ATOM 597 C C . SER A 1 84 ? -38.932 -2.638 43.146 1.00 45.12 84 SER A C 1
ATOM 599 O O . SER A 1 84 ? -38.734 -1.795 42.242 1.00 45.12 84 SER A O 1
#

Secondary structure (DSSP, 8-state):
-------SSHHHHHHHHHHHHHHHHHHHHHHHHHHHTSSSS------SS---------PPP-EEE-TTS-EEETTEE-------

pLDDT: mean 71.32, std 13.61, range [45.12, 92.75]

Sequence (84 aa):
MAGGGGGGEGEFGLQIAPMLDVMFVLLMFFMVMAGKQVKEAELGVNVPGASQASSTAKTPVTIRVGPDGVVTFNDSPVDNRNDS

Radius of gyration: 35.86 Å; chains: 1; bounding box: 76×37×93 Å

Foldseek 3Di:
DDDDDDDDDVVVVVVVVVVVVVVVVVVVVVVVVVVVPPDPVPPPPPPVDDPPPPPPPCDDWDWDQDPVRFIDTPNHTDDDPPDD